Protein AF-A0A7R9UPK4-F1 (afdb_monomer)

Mean predicted aligned error: 13.87 Å

Foldseek 3Di:
DVLVVCVVVVNVVVSVVVVVVVVVVVVVVVVVVVVVVVVVVVVVVVVVVVVVVVVVVVVVVVVVVVVVVVVVVVVVVVVVVVVVVVVVVVVVVVVVVVCPPPPPDQDPVLVVLVVVLVVCVVVVVPVVSVVSVVVSVVSVVVVVVVVVVD

Solvent-accessible surface area (backbone atoms only — not comparable to full-atom values): 8073 Å² total; per-residue (Å²): 112,71,46,63,54,28,53,76,70,71,41,52,71,63,26,49,53,52,50,52,53,50,54,53,51,48,54,53,49,51,51,51,52,51,52,53,50,52,54,49,51,52,50,52,50,50,52,52,52,51,51,52,51,51,52,51,52,52,49,51,53,53,49,52,50,52,52,53,53,50,53,52,52,52,50,52,51,52,51,53,48,52,53,50,49,54,53,51,49,53,50,49,51,49,50,50,55,69,56,48,75,67,70,81,74,72,53,73,63,48,58,48,36,52,53,49,23,54,52,30,46,75,70,68,39,54,69,62,18,51,57,36,42,54,56,32,54,52,52,50,52,51,52,50,56,52,61,75,74,106

Structure (mmCIF, N/CA/C/O backbone):
data_AF-A0A7R9UPK4-F1
#
_entry.id   AF-A0A7R9UPK4-F1
#
loop_
_atom_site.group_PDB
_atom_site.id
_atom_site.type_symbol
_atom_site.label_atom_id
_atom_site.label_alt_id
_atom_site.label_comp_id
_atom_site.label_asym_id
_atom_site.label_entity_id
_atom_site.label_seq_id
_atom_site.pdbx_PDB_ins_code
_atom_site.Cartn_x
_atom_site.Cartn_y
_atom_site.Cartn_z
_atom_site.occupancy
_atom_site.B_iso_or_equiv
_atom_site.auth_seq_id
_atom_site.auth_comp_id
_atom_site.auth_asym_id
_atom_site.auth_atom_id
_atom_site.pdbx_PDB_model_num
ATOM 1 N N . ASP A 1 1 ? 44.531 0.485 -56.268 1.00 69.38 1 ASP A N 1
ATOM 2 C CA . ASP A 1 1 ? 45.634 0.069 -57.170 1.00 69.38 1 ASP A CA 1
ATOM 3 C C . ASP A 1 1 ? 45.285 -0.025 -58.650 1.00 69.38 1 ASP A C 1
ATOM 5 O O . ASP A 1 1 ? 46.088 0.419 -59.461 1.00 69.38 1 ASP A O 1
ATOM 9 N N . TYR A 1 2 ? 44.101 -0.518 -59.032 1.00 79.38 2 TYR A N 1
ATOM 10 C CA . TYR A 1 2 ? 43.693 -0.627 -60.443 1.00 79.38 2 TYR A CA 1
ATOM 11 C C . TYR A 1 2 ? 43.658 0.722 -61.197 1.00 79.38 2 TYR A C 1
ATOM 13 O O . TYR A 1 2 ? 44.246 0.836 -62.269 1.00 79.38 2 TYR A O 1
ATOM 21 N N . ARG A 1 3 ? 43.081 1.776 -60.592 1.00 79.62 3 ARG A N 1
ATOM 22 C CA . ARG A 1 3 ? 43.055 3.146 -61.150 1.00 79.62 3 ARG A CA 1
ATOM 23 C C . ARG A 1 3 ? 44.457 3.695 -61.455 1.00 79.62 3 ARG A C 1
ATOM 25 O O . ARG A 1 3 ? 44.726 4.094 -62.579 1.00 79.62 3 ARG A O 1
ATOM 32 N N . LYS A 1 4 ? 45.371 3.630 -60.477 1.00 80.62 4 LYS A N 1
ATOM 33 C CA . LYS A 1 4 ? 46.758 4.120 -60.604 1.00 80.62 4 LYS A CA 1
ATOM 34 C C . LYS A 1 4 ? 47.546 3.382 -61.698 1.00 80.62 4 LYS A C 1
ATOM 36 O O . LYS A 1 4 ? 48.369 3.985 -62.375 1.00 80.62 4 LYS A O 1
ATOM 41 N N . ARG A 1 5 ? 47.283 2.081 -61.895 1.00 80.38 5 ARG A N 1
ATOM 42 C CA . ARG A 1 5 ? 47.893 1.282 -62.975 1.00 80.38 5 ARG A CA 1
ATOM 43 C C . ARG A 1 5 ? 47.377 1.680 -64.364 1.00 80.38 5 ARG A C 1
ATOM 45 O O . ARG A 1 5 ? 48.159 1.675 -65.305 1.00 80.38 5 ARG A O 1
ATOM 52 N N . ARG A 1 6 ? 46.095 2.046 -64.490 1.00 78.81 6 ARG A N 1
ATOM 53 C CA . ARG A 1 6 ? 45.499 2.541 -65.748 1.00 78.81 6 ARG A CA 1
ATOM 54 C C . ARG A 1 6 ? 45.966 3.954 -66.100 1.00 78.81 6 ARG A C 1
ATOM 56 O O . ARG A 1 6 ? 46.304 4.203 -67.251 1.00 78.81 6 ARG A O 1
ATOM 63 N N . GLU A 1 7 ? 46.105 4.825 -65.101 1.00 77.12 7 GLU A N 1
ATOM 64 C CA . GLU A 1 7 ? 46.683 6.171 -65.252 1.00 77.12 7 GLU A CA 1
ATOM 65 C C . GLU A 1 7 ? 48.144 6.121 -65.736 1.00 77.12 7 GLU A C 1
ATOM 67 O O . GLU A 1 7 ? 48.520 6.874 -66.630 1.00 77.12 7 GLU A O 1
ATOM 72 N N . ALA A 1 8 ? 48.951 5.194 -65.202 1.00 81.25 8 ALA A N 1
ATOM 73 C CA . ALA A 1 8 ? 50.334 4.977 -65.640 1.00 81.25 8 ALA A CA 1
ATOM 74 C C . ALA A 1 8 ? 50.446 4.371 -67.055 1.00 81.25 8 ALA A C 1
ATOM 76 O O . ALA A 1 8 ? 51.467 4.545 -67.714 1.00 81.25 8 ALA A O 1
ATOM 77 N N . ALA A 1 9 ? 49.405 3.674 -67.524 1.00 82.56 9 ALA A N 1
ATOM 78 C CA . ALA A 1 9 ? 49.325 3.087 -68.862 1.00 82.56 9 ALA A CA 1
ATOM 79 C C . ALA A 1 9 ? 48.723 4.038 -69.922 1.00 82.56 9 ALA A C 1
ATOM 81 O O . ALA A 1 9 ? 48.617 3.652 -71.083 1.00 82.56 9 ALA A O 1
ATOM 82 N N . GLY A 1 10 ? 48.319 5.258 -69.538 1.00 80.12 10 GLY A N 1
ATOM 83 C CA . GLY A 1 10 ? 47.723 6.259 -70.435 1.00 80.12 10 GLY A CA 1
ATOM 84 C C . GLY A 1 10 ? 46.227 6.070 -70.725 1.00 80.12 10 GLY A C 1
ATOM 85 O O . GLY A 1 10 ? 45.655 6.813 -71.520 1.00 80.12 10 GLY A O 1
ATOM 86 N N . ASP A 1 11 ? 45.571 5.104 -70.076 1.00 84.00 11 ASP A N 1
ATOM 87 C CA . ASP A 1 11 ? 44.146 4.802 -70.249 1.00 84.00 11 ASP A CA 1
ATOM 88 C C . ASP A 1 11 ? 43.299 5.586 -69.231 1.00 84.00 11 ASP A C 1
ATOM 90 O O . ASP A 1 11 ? 42.784 5.069 -68.235 1.00 84.00 11 ASP A O 1
ATOM 94 N N . TYR A 1 12 ? 43.219 6.896 -69.463 1.00 84.81 12 TYR A N 1
ATOM 95 C CA . TYR A 1 12 ? 42.486 7.836 -68.614 1.00 84.81 12 TYR A CA 1
ATOM 96 C C . TYR A 1 12 ? 40.957 7.646 -68.608 1.00 84.81 12 TYR A C 1
ATOM 98 O O . TYR A 1 12 ? 40.368 7.825 -67.538 1.00 84.81 12 TYR A O 1
ATOM 106 N N . PRO A 1 13 ? 40.286 7.258 -69.716 1.00 86.69 13 PRO A N 1
ATOM 107 C CA . PRO A 1 13 ? 38.839 7.032 -69.710 1.00 86.69 13 PRO A CA 1
ATOM 108 C C . PRO A 1 13 ? 38.412 5.922 -68.744 1.00 86.69 13 PRO A C 1
ATOM 110 O O . PRO A 1 13 ? 37.459 6.094 -67.981 1.00 86.69 13 PRO A O 1
ATOM 113 N N . THR A 1 14 ? 39.141 4.802 -68.704 1.00 85.44 14 THR A N 1
ATOM 114 C CA . THR A 1 14 ? 38.821 3.720 -67.761 1.00 85.44 14 THR A CA 1
ATOM 115 C C . THR A 1 14 ? 39.174 4.097 -66.324 1.00 85.44 14 THR A C 1
ATOM 117 O O . THR A 1 14 ? 38.437 3.747 -65.403 1.00 85.44 14 THR A O 1
ATOM 120 N N . ALA A 1 15 ? 40.245 4.865 -66.104 1.00 85.88 15 ALA A N 1
ATOM 121 C CA . ALA A 1 15 ? 40.578 5.392 -64.782 1.00 85.88 15 ALA A CA 1
ATOM 122 C C . ALA A 1 15 ? 39.506 6.359 -64.237 1.00 85.88 15 ALA A C 1
ATOM 124 O O . ALA A 1 15 ? 39.207 6.315 -63.039 1.00 85.88 15 ALA A O 1
ATOM 125 N N . ALA A 1 16 ? 38.910 7.191 -65.099 1.00 86.06 16 ALA A N 1
ATOM 126 C CA . ALA A 1 16 ? 37.805 8.083 -64.748 1.00 86.06 16 ALA A C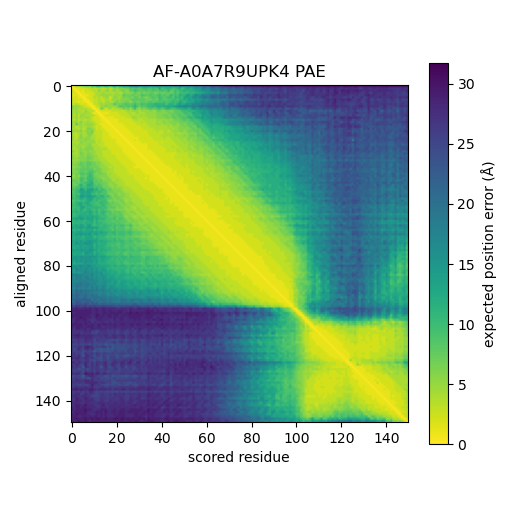A 1
ATOM 127 C C . ALA A 1 16 ? 36.539 7.295 -64.378 1.00 86.06 16 AL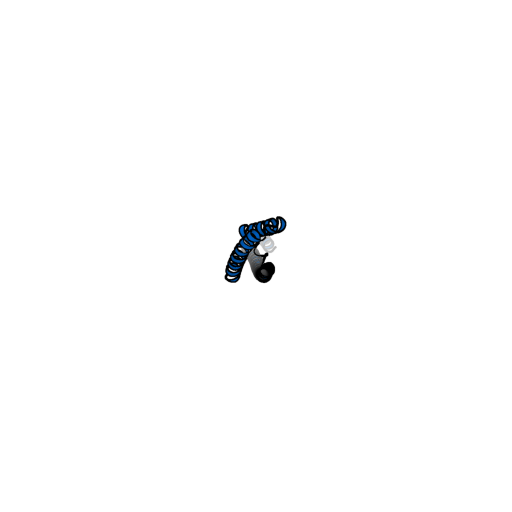A A C 1
ATOM 129 O O . ALA A 1 16 ? 35.992 7.503 -63.297 1.00 86.06 16 ALA A O 1
ATOM 130 N N . SER A 1 17 ? 36.155 6.310 -65.196 1.00 88.19 17 SER A N 1
ATOM 131 C CA . SER A 1 17 ? 35.015 5.429 -64.906 1.00 88.19 17 SER A CA 1
ATOM 132 C C . SER A 1 17 ? 35.187 4.671 -63.580 1.00 88.19 17 SER A C 1
ATOM 134 O O . SER A 1 17 ? 34.277 4.630 -62.757 1.00 88.19 17 SER A O 1
ATOM 136 N N . VAL A 1 18 ? 36.385 4.144 -63.300 1.00 88.94 18 VAL A N 1
ATOM 137 C CA . VAL A 1 18 ? 36.681 3.474 -62.020 1.00 88.94 18 VAL A CA 1
ATOM 138 C C . VAL A 1 18 ? 36.566 4.435 -60.832 1.00 88.94 18 VAL A C 1
ATOM 140 O O . VAL A 1 18 ? 36.136 4.025 -59.755 1.00 88.94 18 VAL A O 1
ATOM 143 N N . LYS A 1 19 ? 36.948 5.707 -61.001 1.00 90.12 19 LYS A N 1
ATOM 144 C CA . LYS A 1 19 ? 36.800 6.729 -59.956 1.00 90.12 19 LYS A CA 1
ATOM 145 C C . LYS A 1 19 ? 35.324 7.025 -59.670 1.00 90.12 19 LYS A C 1
ATOM 147 O O . LYS A 1 19 ? 34.965 7.140 -58.504 1.00 90.12 19 LYS A O 1
ATOM 152 N N . GLU A 1 20 ? 34.496 7.134 -60.705 1.00 91.00 20 GLU A N 1
ATOM 153 C CA . GLU A 1 20 ? 33.051 7.364 -60.572 1.00 91.00 20 GLU A CA 1
ATOM 154 C C . GLU A 1 20 ? 32.350 6.191 -59.883 1.00 91.00 20 GLU A C 1
ATOM 156 O O . GLU A 1 20 ? 31.606 6.404 -58.929 1.00 91.00 20 GLU A O 1
ATOM 161 N N . VAL A 1 21 ? 32.658 4.953 -60.285 1.00 93.00 21 VAL A N 1
ATOM 162 C CA . VAL A 1 21 ? 32.126 3.744 -59.634 1.00 93.00 21 VAL A CA 1
ATOM 163 C C . VAL A 1 21 ? 32.546 3.679 -58.168 1.00 93.00 21 VAL A C 1
ATOM 165 O O . VAL A 1 21 ? 31.725 3.382 -57.307 1.00 93.00 21 VAL A O 1
ATOM 168 N N . TYR A 1 22 ? 33.809 3.989 -57.861 1.00 91.88 22 TYR A N 1
ATOM 169 C CA . TYR A 1 22 ? 34.278 4.013 -56.477 1.00 91.88 22 TYR A CA 1
ATOM 170 C C . TYR A 1 22 ? 33.554 5.080 -55.645 1.00 91.88 22 TYR A C 1
ATOM 172 O O . TYR A 1 22 ? 33.164 4.801 -54.518 1.00 91.88 22 TYR A O 1
ATOM 180 N N . ALA A 1 23 ? 33.328 6.275 -56.199 1.00 93.00 23 ALA A N 1
ATOM 181 C CA . ALA A 1 23 ? 32.574 7.325 -55.518 1.00 93.00 23 ALA A CA 1
ATOM 182 C C . ALA A 1 23 ? 31.115 6.911 -55.260 1.00 93.00 23 ALA A C 1
ATOM 184 O O . ALA A 1 23 ? 30.615 7.108 -54.157 1.00 93.00 23 ALA A O 1
ATOM 185 N N . ALA A 1 24 ? 30.453 6.283 -56.238 1.00 94.12 24 ALA A N 1
ATOM 186 C CA . ALA A 1 24 ? 29.101 5.752 -56.064 1.00 94.12 24 ALA A CA 1
ATOM 187 C C . ALA A 1 24 ? 29.049 4.657 -54.984 1.00 94.12 24 ALA A C 1
ATOM 189 O O . ALA A 1 24 ? 28.187 4.693 -54.110 1.00 94.12 24 ALA A O 1
ATOM 190 N N . MET A 1 25 ? 30.020 3.739 -54.995 1.00 95.06 25 MET A N 1
ATOM 191 C CA . MET A 1 25 ? 30.134 2.669 -54.001 1.00 95.06 25 MET A CA 1
ATOM 192 C C . MET A 1 25 ? 30.391 3.212 -52.586 1.00 95.06 25 MET A C 1
ATOM 194 O O . MET A 1 25 ? 29.894 2.645 -51.619 1.00 95.06 25 MET A O 1
ATOM 198 N N . GLN A 1 26 ? 31.137 4.313 -52.442 1.00 95.69 26 GLN A N 1
ATOM 199 C CA . GLN A 1 26 ? 31.318 4.969 -51.142 1.00 95.69 26 GLN A CA 1
ATOM 200 C C . GLN A 1 26 ? 30.007 5.546 -50.603 1.00 95.69 26 GLN A C 1
ATOM 202 O O . GLN A 1 26 ? 29.705 5.338 -49.434 1.00 95.69 26 GLN A O 1
ATOM 207 N N . VAL A 1 27 ? 29.215 6.214 -51.446 1.00 96.38 27 VAL A N 1
ATOM 208 C CA . VAL A 1 27 ? 27.911 6.769 -51.043 1.00 96.38 27 VAL A CA 1
ATOM 209 C C . VAL A 1 27 ? 26.940 5.659 -50.629 1.00 96.38 27 VAL A C 1
ATOM 211 O O . VAL A 1 27 ? 26.245 5.793 -49.625 1.00 96.38 27 VAL A O 1
ATOM 214 N N . GLU A 1 28 ? 26.906 4.551 -51.372 1.00 95.75 28 GLU A N 1
ATOM 215 C CA . GLU A 1 28 ? 26.068 3.394 -51.035 1.00 95.75 28 GLU A CA 1
ATOM 216 C C . GLU A 1 28 ? 26.491 2.747 -49.709 1.00 95.75 28 GLU A C 1
ATOM 218 O O . GLU A 1 28 ? 25.643 2.431 -48.875 1.00 95.75 28 GLU A O 1
ATOM 223 N N . GLU A 1 29 ? 27.796 2.596 -49.472 1.00 96.44 29 GLU A N 1
ATOM 224 C CA . GLU A 1 29 ? 28.302 2.043 -48.215 1.00 96.44 29 GLU A CA 1
ATOM 225 C C . GLU A 1 29 ? 28.032 2.979 -47.028 1.00 96.44 29 GLU A C 1
ATOM 227 O O . GLU A 1 29 ? 27.636 2.514 -45.962 1.00 96.44 29 GLU A O 1
ATOM 232 N N . GLU A 1 30 ? 28.180 4.295 -47.201 1.00 96.19 30 GLU A N 1
ATOM 233 C CA . GLU A 1 30 ? 27.819 5.285 -46.179 1.00 96.19 30 GLU A CA 1
ATOM 234 C C . GLU A 1 30 ? 26.326 5.217 -45.830 1.00 96.19 30 GLU A C 1
ATOM 236 O O . GLU A 1 30 ? 25.976 5.201 -44.647 1.00 96.19 30 GLU A O 1
ATOM 241 N N . ALA A 1 31 ? 25.451 5.097 -46.835 1.00 96.50 31 ALA A N 1
ATOM 242 C CA . ALA A 1 31 ? 24.018 4.904 -46.624 1.00 96.50 31 ALA A CA 1
ATOM 243 C C . ALA A 1 31 ? 23.728 3.591 -45.878 1.00 96.50 31 ALA A C 1
ATOM 245 O O . ALA A 1 31 ? 23.002 3.587 -44.885 1.00 96.50 31 ALA A O 1
ATOM 246 N N . ARG A 1 32 ? 24.370 2.488 -46.279 1.00 97.56 32 ARG A N 1
ATOM 247 C CA . ARG A 1 32 ? 24.223 1.181 -45.622 1.00 97.56 32 ARG A CA 1
ATOM 248 C C . ARG A 1 32 ? 24.648 1.222 -44.156 1.00 97.56 32 ARG A C 1
ATOM 250 O O . ARG A 1 32 ? 23.983 0.634 -43.304 1.00 97.56 32 ARG A O 1
ATOM 257 N N . LEU A 1 33 ? 25.758 1.893 -43.850 1.00 97.31 33 LEU A N 1
ATOM 258 C CA . LEU A 1 33 ? 26.242 2.052 -42.478 1.00 97.31 33 LEU A CA 1
ATOM 259 C C . LEU A 1 33 ? 25.289 2.911 -41.647 1.00 97.31 33 LEU A C 1
ATOM 261 O O . LEU A 1 33 ? 25.013 2.566 -40.497 1.00 97.31 33 LEU A O 1
ATOM 265 N N . HIS A 1 34 ? 24.765 3.991 -42.225 1.00 97.81 34 HIS A N 1
ATOM 266 C CA . HIS A 1 34 ? 23.769 4.832 -41.571 1.00 97.81 34 HIS A CA 1
ATOM 267 C C . HIS A 1 34 ? 22.495 4.039 -41.239 1.00 97.81 34 HIS A C 1
ATOM 269 O O . HIS A 1 34 ? 22.053 4.041 -40.089 1.00 97.81 34 HIS A O 1
ATOM 275 N N . ASP A 1 35 ? 21.961 3.287 -42.201 1.00 97.56 35 ASP A N 1
ATOM 276 C CA . ASP A 1 35 ? 20.760 2.468 -42.014 1.00 97.56 35 ASP A CA 1
ATOM 277 C C . ASP A 1 35 ? 20.981 1.348 -40.990 1.00 97.56 35 ASP A C 1
ATOM 279 O O . ASP A 1 35 ? 20.116 1.084 -40.153 1.00 97.56 35 ASP A O 1
ATOM 283 N N . ALA A 1 36 ? 22.163 0.724 -40.988 1.00 97.44 36 ALA A N 1
ATOM 284 C CA . ALA A 1 36 ? 22.519 -0.283 -39.994 1.00 97.44 36 ALA A CA 1
ATOM 285 C C . ALA A 1 36 ? 22.570 0.300 -38.571 1.00 97.44 36 ALA A C 1
ATOM 287 O O . ALA A 1 36 ? 22.114 -0.342 -37.621 1.00 97.44 36 ALA A O 1
ATOM 288 N N . VAL A 1 37 ? 23.101 1.517 -38.406 1.00 97.75 37 VAL A N 1
ATOM 289 C CA . VAL A 1 37 ? 23.117 2.211 -37.109 1.00 97.75 37 VAL A CA 1
ATOM 290 C C . VAL A 1 37 ? 21.702 2.586 -36.678 1.00 97.75 37 VAL A C 1
ATOM 292 O O . VAL A 1 37 ? 21.342 2.311 -35.534 1.00 97.75 37 VAL A O 1
ATOM 295 N N . ALA A 1 38 ? 20.892 3.142 -37.579 1.00 97.81 38 ALA A N 1
ATOM 296 C CA . ALA A 1 38 ? 19.509 3.510 -37.290 1.00 97.81 38 ALA A CA 1
ATOM 297 C C . ALA A 1 38 ? 18.673 2.286 -36.881 1.00 97.81 38 ALA A C 1
ATOM 299 O O . ALA A 1 38 ? 17.986 2.311 -35.861 1.00 97.81 38 ALA A O 1
ATOM 300 N N . SER A 1 39 ? 18.800 1.176 -37.617 1.00 97.56 39 SER A N 1
ATOM 301 C CA . SER A 1 39 ? 18.120 -0.078 -37.286 1.00 97.56 39 SER A CA 1
ATOM 302 C C . SER A 1 39 ? 18.554 -0.630 -35.929 1.00 97.56 39 SER A C 1
ATOM 304 O O . SER A 1 39 ? 17.712 -1.144 -35.192 1.00 97.56 39 SER A O 1
ATOM 306 N N . ARG A 1 40 ? 19.842 -0.520 -35.576 1.00 97.75 40 ARG A N 1
ATOM 307 C CA . ARG A 1 40 ? 20.330 -0.956 -34.262 1.00 97.75 40 ARG A CA 1
ATOM 308 C C . ARG A 1 40 ? 19.763 -0.092 -33.139 1.00 97.75 40 ARG A C 1
ATOM 310 O O . ARG A 1 40 ? 19.299 -0.637 -32.146 1.00 97.75 40 ARG A O 1
ATOM 317 N N . GLN A 1 41 ? 19.766 1.228 -33.306 1.00 97.88 41 GLN A N 1
ATOM 318 C CA . GLN A 1 41 ? 19.223 2.158 -32.313 1.00 97.88 41 GLN A CA 1
ATOM 319 C C . GLN A 1 41 ? 17.724 1.947 -32.091 1.00 97.88 41 GLN A C 1
ATOM 321 O O . GLN A 1 41 ? 17.269 1.978 -30.953 1.00 97.88 41 GLN A O 1
ATOM 326 N N . GLU A 1 42 ? 16.964 1.683 -33.153 1.00 97.88 42 GLU A N 1
ATOM 327 C CA . GLU A 1 42 ? 15.532 1.405 -33.039 1.00 97.88 42 GLU A CA 1
ATOM 328 C C . GLU A 1 42 ? 15.256 0.084 -32.307 1.00 97.88 42 GLU A C 1
ATOM 330 O O . GLU A 1 42 ? 14.351 0.014 -31.474 1.00 97.88 42 GLU A O 1
ATOM 335 N N . ALA A 1 43 ? 16.067 -0.948 -32.559 1.00 98.06 43 ALA A N 1
ATOM 336 C CA . ALA A 1 43 ? 15.983 -2.213 -31.834 1.00 98.06 43 ALA A CA 1
ATOM 337 C C . ALA A 1 43 ? 16.357 -2.052 -30.350 1.00 98.06 43 ALA A C 1
ATOM 339 O O . ALA A 1 43 ? 15.653 -2.564 -29.483 1.00 98.06 43 ALA A O 1
ATOM 340 N N . GLU A 1 44 ? 17.430 -1.312 -30.048 1.00 97.69 44 GLU A N 1
ATOM 341 C CA . GLU A 1 44 ? 17.836 -0.990 -28.673 1.00 97.69 44 GLU A CA 1
ATOM 342 C C . GLU A 1 44 ? 16.734 -0.205 -27.944 1.00 97.69 44 GLU A C 1
ATOM 344 O O . GLU A 1 44 ? 16.352 -0.570 -26.833 1.00 97.69 44 GLU A O 1
ATOM 349 N N . ARG A 1 45 ? 16.167 0.824 -28.589 1.00 97.75 45 ARG A N 1
ATOM 350 C CA . ARG A 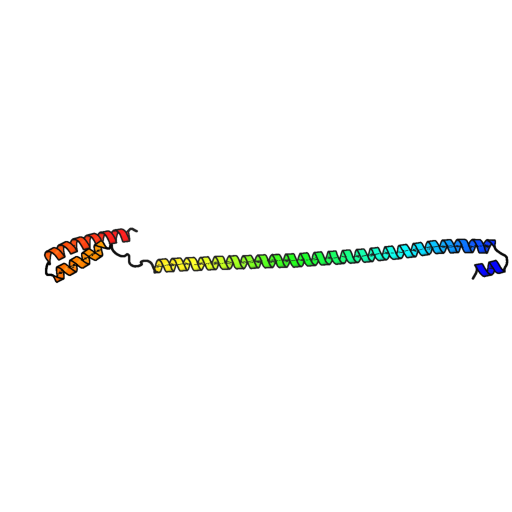1 45 ? 15.058 1.623 -28.051 1.00 97.75 45 ARG A CA 1
ATOM 351 C C . ARG A 1 45 ? 13.832 0.760 -27.765 1.00 97.75 45 ARG A C 1
ATOM 353 O O . ARG A 1 45 ? 13.303 0.819 -26.660 1.00 97.75 45 ARG A O 1
ATOM 360 N N . SER A 1 46 ? 13.426 -0.068 -28.725 1.00 97.56 46 SER A N 1
ATOM 361 C CA . SER A 1 46 ? 12.275 -0.965 -28.571 1.00 97.56 46 SER A CA 1
ATOM 362 C C . SER A 1 46 ? 12.484 -1.960 -27.427 1.00 97.56 46 SER A C 1
ATOM 364 O O . SER A 1 46 ? 11.575 -2.179 -26.634 1.00 97.56 46 SER A O 1
ATOM 366 N N . GLY A 1 47 ? 13.694 -2.513 -27.289 1.00 97.62 47 GLY A N 1
ATOM 367 C CA . GLY A 1 47 ? 14.024 -3.423 -26.190 1.00 97.62 47 GLY A CA 1
ATOM 368 C C . GLY A 1 47 ? 13.973 -2.750 -24.815 1.00 97.62 47 GLY A C 1
ATOM 369 O O . GLY A 1 47 ? 13.494 -3.347 -23.854 1.00 97.62 47 GLY A O 1
ATOM 370 N N . VAL A 1 48 ? 14.419 -1.493 -24.714 1.00 98.12 48 VAL A N 1
ATOM 371 C CA . VAL A 1 48 ? 14.318 -0.705 -23.473 1.00 98.12 48 VAL A CA 1
ATOM 372 C C . VAL A 1 48 ? 12.859 -0.384 -23.139 1.00 98.12 48 VAL A C 1
ATOM 374 O O . VAL A 1 48 ? 12.448 -0.520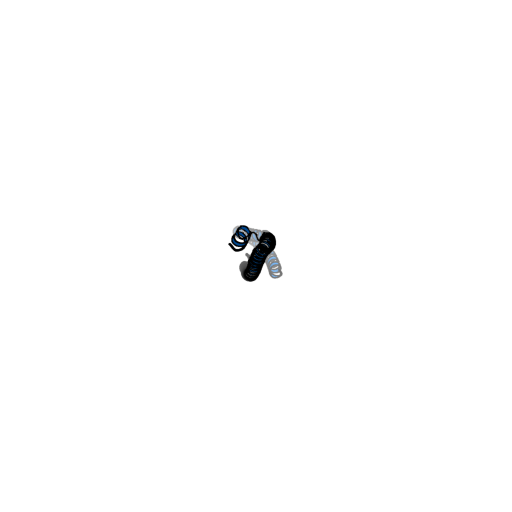 -21.989 1.00 98.12 48 VAL A O 1
ATOM 377 N N . GLU A 1 49 ? 12.063 0.011 -24.133 1.00 97.75 49 GLU A N 1
ATOM 378 C CA . GLU A 1 49 ? 10.634 0.290 -23.953 1.00 97.75 49 GLU A CA 1
ATOM 379 C C . GLU A 1 49 ? 9.864 -0.962 -23.502 1.00 97.75 49 GLU A C 1
ATOM 381 O O . GLU A 1 49 ? 9.060 -0.889 -22.570 1.00 97.75 49 GLU A O 1
ATOM 386 N N . GLU A 1 50 ? 10.152 -2.123 -24.096 1.00 97.62 50 GLU A N 1
ATOM 387 C CA . GLU A 1 50 ? 9.559 -3.403 -23.700 1.00 97.62 50 GLU A CA 1
ATOM 388 C C . GLU A 1 50 ? 9.953 -3.793 -22.269 1.00 97.62 50 GLU A C 1
ATOM 390 O O . GLU A 1 50 ? 9.086 -4.159 -21.471 1.00 97.62 50 GLU A O 1
ATOM 395 N N . ALA A 1 51 ? 11.233 -3.653 -21.910 1.00 97.81 51 ALA A N 1
ATOM 396 C CA . ALA A 1 51 ? 11.710 -3.919 -20.555 1.00 97.81 51 ALA A CA 1
ATOM 397 C C . ALA A 1 51 ? 10.994 -3.040 -19.518 1.00 97.81 51 ALA A C 1
ATOM 399 O O . ALA A 1 51 ? 10.463 -3.557 -18.535 1.00 97.81 51 ALA A O 1
ATOM 400 N N . HIS A 1 52 ? 10.886 -1.733 -19.769 1.00 97.69 52 HIS A N 1
ATOM 401 C CA . HIS A 1 52 ? 10.167 -0.823 -18.877 1.00 97.69 52 HIS A CA 1
ATOM 402 C C . HIS A 1 52 ? 8.674 -1.135 -18.776 1.00 97.69 52 HIS A C 1
ATOM 404 O O . HIS A 1 52 ? 8.091 -1.025 -17.696 1.00 97.69 52 HIS A O 1
ATOM 410 N N . MET A 1 53 ? 8.038 -1.536 -19.879 1.00 97.81 53 MET A N 1
ATOM 411 C CA . MET A 1 53 ? 6.639 -1.953 -19.855 1.00 97.81 53 MET A CA 1
ATOM 412 C C . MET A 1 53 ? 6.450 -3.186 -18.963 1.00 97.81 53 MET A C 1
ATOM 414 O O . MET A 1 53 ? 5.536 -3.202 -18.137 1.00 97.81 53 MET A O 1
ATOM 418 N N . MET A 1 54 ? 7.330 -4.186 -19.077 1.00 97.94 54 MET A N 1
ATOM 419 C CA . MET A 1 54 ? 7.294 -5.374 -18.221 1.00 97.94 54 MET A CA 1
ATOM 420 C C . MET A 1 54 ? 7.503 -5.018 -16.745 1.00 97.94 54 MET A C 1
ATOM 422 O O . MET A 1 54 ? 6.696 -5.419 -15.907 1.00 97.94 54 MET A O 1
ATOM 426 N N . GLU A 1 55 ? 8.508 -4.198 -16.427 1.00 98.06 55 GLU A N 1
ATOM 427 C CA . GLU A 1 55 ? 8.765 -3.730 -15.058 1.00 98.06 55 GLU A CA 1
ATOM 428 C C . GLU A 1 55 ? 7.551 -3.000 -14.465 1.00 98.06 55 GLU A C 1
ATOM 430 O O . GLU A 1 55 ? 7.166 -3.241 -13.318 1.00 98.06 55 GLU A O 1
ATOM 435 N N . ALA A 1 56 ? 6.898 -2.136 -15.248 1.00 97.94 56 ALA A N 1
ATOM 436 C CA . ALA A 1 56 ? 5.705 -1.418 -14.811 1.00 97.94 56 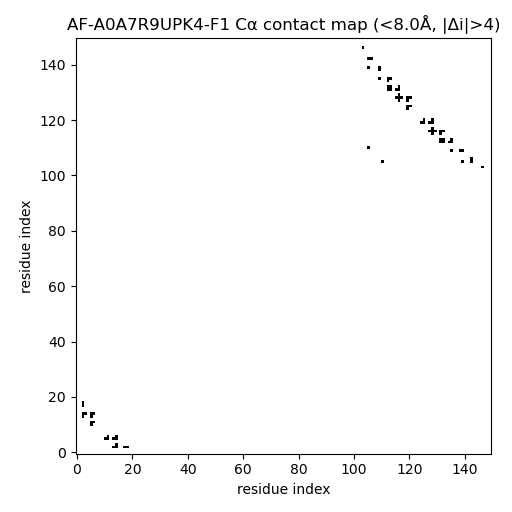ALA A CA 1
ATOM 437 C C . ALA A 1 56 ? 4.524 -2.365 -14.542 1.00 97.94 56 ALA A C 1
ATOM 439 O O . ALA A 1 56 ? 3.793 -2.177 -13.564 1.00 97.94 56 ALA A O 1
ATOM 440 N N . MET A 1 57 ? 4.338 -3.395 -15.374 1.00 98.06 57 MET A N 1
ATOM 441 C CA . MET A 1 57 ? 3.301 -4.412 -15.171 1.00 98.06 57 MET A CA 1
ATOM 442 C C . MET A 1 57 ? 3.567 -5.247 -13.915 1.00 98.06 57 MET A C 1
ATOM 444 O O . MET A 1 57 ? 2.651 -5.472 -13.118 1.00 98.06 57 MET A O 1
ATOM 448 N N . GLU A 1 58 ? 4.812 -5.675 -13.702 1.00 98.12 58 GLU A N 1
ATOM 449 C CA . GLU A 1 58 ? 5.214 -6.420 -12.508 1.00 98.12 58 GLU A CA 1
ATOM 450 C C . GLU A 1 58 ? 5.030 -5.587 -11.241 1.00 98.12 58 GLU A C 1
ATOM 452 O O . GLU A 1 58 ? 4.416 -6.055 -10.276 1.00 98.12 58 GLU A O 1
ATOM 457 N N . PHE A 1 59 ? 5.483 -4.332 -11.269 1.00 98.38 59 PHE A N 1
ATOM 458 C CA . PHE A 1 59 ? 5.300 -3.389 -10.174 1.00 98.38 59 PHE A CA 1
ATOM 459 C C . PHE A 1 59 ? 3.818 -3.188 -9.859 1.00 98.38 59 PHE A C 1
ATOM 461 O O . PHE A 1 59 ? 3.411 -3.326 -8.707 1.00 98.38 59 PHE A O 1
ATOM 468 N N . ASN A 1 60 ? 2.989 -2.916 -10.870 1.00 98.00 60 ASN A N 1
ATOM 469 C CA . ASN A 1 60 ? 1.558 -2.702 -10.672 1.00 98.00 60 ASN A CA 1
ATOM 470 C C . ASN A 1 60 ? 0.868 -3.949 -10.095 1.00 98.00 60 ASN A C 1
ATOM 472 O O . ASN A 1 60 ? 0.046 -3.839 -9.183 1.00 98.00 60 ASN A O 1
ATOM 476 N N . SER A 1 61 ? 1.245 -5.138 -10.566 1.00 98.19 61 SER A N 1
ATOM 477 C CA . SER A 1 61 ? 0.738 -6.414 -10.055 1.00 98.19 61 SER A CA 1
ATOM 478 C C . SER A 1 61 ? 1.144 -6.663 -8.600 1.00 98.19 61 SER A C 1
ATOM 480 O O . SER A 1 61 ? 0.324 -7.098 -7.787 1.00 98.19 61 SER A O 1
ATOM 482 N N . ALA A 1 62 ? 2.405 -6.405 -8.248 1.00 98.12 62 ALA A N 1
ATOM 483 C CA . ALA A 1 62 ? 2.896 -6.544 -6.879 1.00 98.12 62 ALA A CA 1
ATOM 484 C C . ALA A 1 62 ? 2.235 -5.524 -5.942 1.00 98.12 62 ALA A C 1
ATOM 486 O O . ALA A 1 62 ? 1.774 -5.883 -4.858 1.00 98.12 62 ALA A O 1
ATOM 487 N N . TRP A 1 63 ? 2.124 -4.274 -6.390 1.00 98.31 63 TRP A N 1
ATOM 488 C CA . TRP A 1 63 ? 1.468 -3.199 -5.657 1.00 98.31 63 TRP A CA 1
ATOM 489 C C . TRP A 1 63 ? -0.005 -3.507 -5.395 1.00 98.31 63 TRP A C 1
ATOM 491 O O . TRP A 1 63 ? -0.454 -3.436 -4.256 1.00 98.31 63 TRP A O 1
ATOM 501 N N . SER A 1 64 ? -0.746 -3.920 -6.425 1.00 98.25 64 SER A N 1
ATOM 502 C CA . SER A 1 64 ? -2.169 -4.254 -6.305 1.00 98.25 64 SER A CA 1
ATOM 503 C C . SER A 1 64 ? -2.405 -5.410 -5.333 1.00 98.25 64 SER A C 1
ATOM 505 O O . SER A 1 64 ? -3.338 -5.359 -4.536 1.00 98.25 64 SER A O 1
ATOM 507 N N . ARG A 1 65 ? -1.535 -6.431 -5.353 1.00 98.12 65 ARG A N 1
ATOM 508 C CA . ARG A 1 65 ? -1.578 -7.535 -4.383 1.00 98.12 65 ARG A CA 1
ATOM 509 C C . ARG A 1 65 ? -1.341 -7.047 -2.957 1.00 98.12 65 ARG A C 1
ATOM 511 O O . ARG A 1 65 ? -2.150 -7.339 -2.085 1.00 98.12 65 ARG A O 1
ATOM 518 N N . ASN A 1 66 ? -0.287 -6.262 -2.739 1.00 98.38 66 ASN A N 1
ATOM 519 C CA . ASN A 1 66 ? 0.027 -5.713 -1.421 1.00 98.38 66 ASN A CA 1
ATOM 520 C C . ASN A 1 66 ? -1.123 -4.841 -0.891 1.00 98.38 66 ASN A C 1
ATOM 522 O O . ASN A 1 66 ? -1.553 -5.001 0.247 1.00 98.38 66 ASN A O 1
ATOM 526 N N . MET A 1 67 ? -1.694 -3.987 -1.743 1.00 98.00 67 MET A N 1
ATOM 527 C CA . MET A 1 67 ? -2.820 -3.138 -1.362 1.00 98.00 67 MET A CA 1
ATOM 528 C C . MET A 1 67 ? -4.057 -3.960 -0.979 1.00 98.00 67 MET A C 1
ATOM 530 O O . MET A 1 67 ? -4.721 -3.641 0.003 1.00 98.00 67 MET A O 1
ATOM 534 N N . ALA A 1 68 ? -4.346 -5.043 -1.708 1.00 98.25 68 ALA A N 1
ATOM 535 C CA . ALA A 1 68 ? -5.451 -5.942 -1.381 1.00 98.25 68 ALA A CA 1
ATOM 536 C C . ALA A 1 68 ? -5.234 -6.685 -0.051 1.00 98.25 68 ALA A C 1
ATOM 538 O O . ALA A 1 68 ? -6.173 -6.832 0.733 1.00 98.25 68 ALA A O 1
ATOM 539 N N . ASP A 1 69 ? -4.006 -7.131 0.221 1.00 98.00 69 ASP A N 1
ATOM 540 C CA . ASP A 1 69 ? -3.660 -7.779 1.489 1.00 98.00 69 ASP A CA 1
ATOM 541 C C . ASP A 1 69 ? -3.739 -6.795 2.663 1.00 98.00 69 ASP A C 1
ATOM 543 O O . ASP A 1 69 ? -4.271 -7.139 3.720 1.00 98.00 69 ASP A O 1
ATOM 547 N N . PHE A 1 70 ? -3.275 -5.558 2.470 1.00 98.19 70 PHE A N 1
ATOM 548 C CA . PHE A 1 70 ? -3.379 -4.494 3.464 1.00 98.19 70 PHE A CA 1
ATOM 549 C C . PHE A 1 70 ? -4.839 -4.147 3.778 1.00 98.19 70 PHE A C 1
ATOM 551 O O . PHE A 1 70 ? -5.215 -4.075 4.9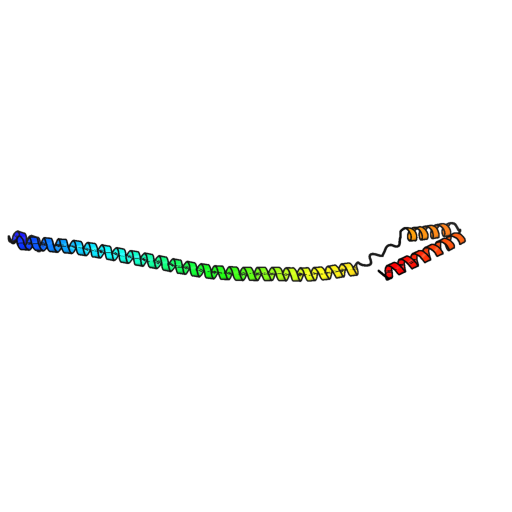47 1.00 98.19 70 PHE A O 1
ATOM 558 N N . GLU A 1 71 ? -5.680 -3.993 2.752 1.00 98.19 71 GLU A N 1
ATOM 559 C CA . GLU A 1 71 ? -7.115 -3.730 2.911 1.00 98.19 71 GLU A CA 1
ATOM 560 C C . GLU A 1 71 ? -7.798 -4.860 3.697 1.00 98.19 71 GLU A C 1
ATOM 562 O O . GLU A 1 71 ? -8.550 -4.600 4.637 1.00 98.19 71 GLU A O 1
ATOM 567 N N . ARG A 1 72 ? -7.482 -6.125 3.379 1.00 98.25 72 ARG A N 1
ATOM 568 C CA . ARG A 1 72 ? -8.000 -7.282 4.123 1.00 98.25 72 ARG A CA 1
ATOM 569 C C . ARG A 1 72 ? -7.582 -7.236 5.593 1.00 98.25 72 ARG A C 1
ATOM 571 O O . ARG A 1 72 ? -8.424 -7.402 6.468 1.00 98.25 72 ARG A O 1
ATOM 578 N N . GLN A 1 73 ? -6.303 -6.989 5.875 1.00 98.06 73 GLN A N 1
ATOM 579 C CA . GLN A 1 73 ? -5.808 -6.901 7.252 1.00 98.06 73 GLN A CA 1
ATOM 580 C C . GLN A 1 73 ? -6.466 -5.755 8.027 1.00 98.06 73 GLN A C 1
ATOM 582 O O . GLN A 1 73 ? -6.813 -5.921 9.195 1.00 98.06 73 GLN A O 1
ATOM 587 N N . ALA A 1 74 ? -6.668 -4.602 7.386 1.00 98.06 74 ALA A N 1
ATOM 588 C CA . ALA A 1 74 ? -7.358 -3.473 7.996 1.00 98.06 74 ALA A CA 1
ATOM 589 C C . ALA A 1 74 ? -8.814 -3.822 8.351 1.00 98.06 74 ALA A C 1
ATOM 591 O O . ALA A 1 74 ? -9.267 -3.504 9.452 1.00 98.06 74 ALA A O 1
ATOM 592 N N . GLN A 1 75 ? -9.521 -4.525 7.460 1.00 98.12 75 GLN A N 1
ATOM 593 C CA . GLN A 1 75 ? -10.883 -5.009 7.712 1.00 98.12 75 GLN A CA 1
ATOM 594 C C . GLN A 1 75 ? -10.935 -6.013 8.868 1.00 98.12 75 GLN A C 1
ATOM 596 O O . GLN A 1 75 ? -11.792 -5.886 9.743 1.00 98.12 75 GLN A O 1
ATOM 601 N N . ASP A 1 76 ? -9.995 -6.958 8.926 1.00 98.25 76 ASP A N 1
ATOM 602 C CA . ASP A 1 76 ? -9.913 -7.928 10.022 1.00 98.25 76 ASP A CA 1
ATOM 603 C C . ASP A 1 76 ? -9.684 -7.234 11.376 1.00 98.25 76 ASP A C 1
ATOM 605 O O . ASP A 1 76 ? -10.294 -7.607 12.381 1.00 98.25 76 ASP A O 1
ATOM 609 N N . ILE A 1 77 ? -8.835 -6.201 11.418 1.00 97.94 77 ILE A N 1
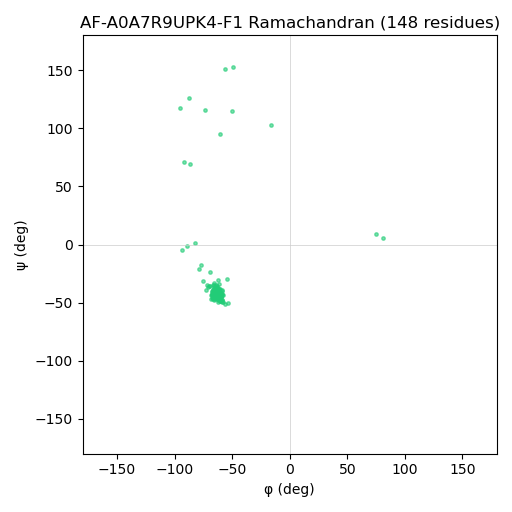ATOM 610 C CA . ILE A 1 77 ? -8.579 -5.413 12.634 1.00 97.94 77 ILE A CA 1
ATOM 611 C C . ILE A 1 77 ? -9.827 -4.629 13.064 1.00 97.94 77 ILE A C 1
ATOM 613 O O . ILE A 1 77 ? -10.139 -4.599 14.261 1.00 97.94 77 ILE A O 1
ATOM 617 N N . ASP A 1 78 ? -10.544 -4.001 12.125 1.00 98.06 78 ASP A N 1
ATOM 618 C CA . ASP A 1 78 ? -11.790 -3.280 12.426 1.00 98.06 78 ASP A CA 1
ATOM 619 C C . ASP A 1 78 ? -12.843 -4.236 12.997 1.00 98.06 78 ASP A C 1
ATOM 621 O O . ASP A 1 78 ? -13.418 -3.978 14.056 1.00 98.06 78 ASP A O 1
ATOM 625 N N . GLU A 1 79 ? -13.029 -5.394 12.365 1.00 98.00 79 GLU A N 1
ATOM 626 C CA . GLU A 1 79 ? -13.995 -6.395 12.812 1.00 98.00 79 GLU A CA 1
ATOM 627 C C . GLU A 1 79 ? -13.638 -6.958 14.196 1.00 98.00 79 GLU A C 1
ATOM 629 O O . GLU A 1 79 ? -14.485 -6.994 15.092 1.00 98.00 79 GLU A O 1
ATOM 634 N N . GLN A 1 80 ? -12.369 -7.304 14.438 1.00 97.94 80 GLN A N 1
ATOM 635 C CA . GLN A 1 80 ? -11.911 -7.735 15.765 1.00 97.94 80 GLN A CA 1
ATOM 636 C C . GLN A 1 80 ? -12.144 -6.658 16.832 1.00 97.94 80 GLN A C 1
ATOM 638 O O . GLN A 1 80 ? -12.535 -6.964 17.962 1.00 97.94 80 GLN A O 1
ATOM 643 N N . THR A 1 81 ? -11.928 -5.389 16.484 1.00 97.56 81 THR A N 1
ATOM 644 C CA . THR A 1 81 ? -12.149 -4.259 17.392 1.00 97.56 81 THR A CA 1
ATOM 645 C C . THR A 1 81 ? -13.633 -4.095 17.711 1.00 97.56 81 THR A C 1
ATOM 647 O O . THR A 1 81 ? -13.999 -3.961 18.879 1.00 97.56 81 THR A O 1
ATOM 650 N N . ARG A 1 82 ? -14.510 -4.188 16.705 1.00 97.81 82 ARG A N 1
ATOM 651 C CA . ARG A 1 82 ? -15.968 -4.151 16.891 1.00 97.81 82 ARG A CA 1
ATOM 652 C C . ARG A 1 82 ? -16.460 -5.289 17.773 1.00 97.81 82 ARG A C 1
ATOM 654 O O . ARG A 1 82 ? -17.228 -5.044 18.701 1.00 97.81 82 ARG A O 1
ATOM 661 N N . GLN A 1 83 ? -15.988 -6.510 17.531 1.00 97.62 83 GLN A N 1
ATOM 662 C CA . GLN A 1 83 ? -16.343 -7.677 18.339 1.00 97.62 83 GLN A CA 1
ATOM 663 C C . GLN A 1 83 ? -15.895 -7.510 19.792 1.00 97.62 83 GLN A C 1
ATOM 665 O O . GLN A 1 83 ? -16.681 -7.740 20.714 1.00 97.62 83 GLN A O 1
ATOM 670 N N . ARG A 1 84 ? -14.660 -7.044 20.013 1.00 97.81 84 ARG A N 1
ATOM 671 C CA . ARG A 1 84 ? -14.163 -6.729 21.356 1.00 97.81 84 ARG A CA 1
ATOM 672 C C . ARG A 1 84 ? -15.021 -5.678 22.051 1.00 97.81 84 ARG A C 1
ATOM 674 O O . ARG A 1 84 ? -15.453 -5.916 23.175 1.00 97.81 84 ARG A O 1
ATOM 681 N N . HIS A 1 85 ? -15.313 -4.563 21.384 1.00 97.38 85 HIS A N 1
ATOM 682 C CA . HIS A 1 85 ? -16.156 -3.509 21.948 1.00 97.38 85 HIS A CA 1
ATOM 683 C C . HIS A 1 85 ? -17.571 -4.007 22.261 1.00 97.38 85 HIS A C 1
ATOM 685 O O . HIS A 1 85 ? -18.120 -3.646 23.298 1.00 97.38 85 HIS A O 1
ATOM 691 N N . ALA A 1 86 ? -18.157 -4.866 21.423 1.00 97.12 86 ALA A N 1
ATOM 692 C CA . ALA A 1 86 ? -19.464 -5.463 21.693 1.00 97.12 86 ALA A CA 1
ATOM 693 C C . ALA A 1 86 ? -19.445 -6.329 22.965 1.00 97.12 86 ALA A C 1
ATOM 695 O O . ALA A 1 86 ? -20.340 -6.215 23.804 1.00 97.12 86 ALA A O 1
ATOM 696 N N . ILE A 1 87 ? -18.404 -7.147 23.153 1.00 97.06 87 ILE A N 1
ATOM 697 C CA . ILE A 1 87 ? -18.228 -7.964 24.364 1.00 97.06 87 ILE A CA 1
ATOM 698 C C . ILE A 1 87 ? -18.016 -7.075 25.595 1.00 97.06 87 ILE A C 1
ATOM 700 O O . ILE A 1 87 ? -18.650 -7.290 26.629 1.00 97.06 87 ILE A O 1
ATOM 704 N N . GLU A 1 88 ? -17.136 -6.078 25.496 1.00 96.69 88 GLU A N 1
ATOM 705 C CA . GLU A 1 88 ? -16.868 -5.115 26.570 1.00 96.69 88 GLU A CA 1
ATOM 706 C C . GLU A 1 88 ? -18.144 -4.354 26.958 1.00 96.69 88 GLU A C 1
ATOM 708 O O . GLU A 1 88 ? -18.423 -4.184 28.144 1.00 96.69 88 GLU A O 1
ATOM 713 N N . PHE A 1 89 ? -18.972 -3.980 25.981 1.00 96.31 89 PHE A N 1
ATOM 714 C CA . PHE A 1 89 ? -20.243 -3.304 26.213 1.00 96.31 89 PHE A CA 1
ATOM 715 C C . PHE A 1 89 ? -21.259 -4.187 26.943 1.00 96.31 89 PHE A C 1
ATOM 717 O O . PHE A 1 89 ? -21.881 -3.731 27.902 1.00 96.31 89 PHE A O 1
ATOM 724 N N . VAL A 1 90 ? -21.407 -5.455 26.545 1.00 96.06 90 VAL A N 1
ATOM 725 C CA . VAL A 1 90 ? -22.285 -6.406 27.249 1.00 96.06 90 VAL A CA 1
ATOM 726 C C . VAL A 1 90 ? -21.813 -6.607 28.688 1.00 96.06 90 VAL A C 1
ATOM 728 O O . VAL A 1 90 ? -22.615 -6.482 29.612 1.00 96.06 90 VAL A O 1
ATOM 731 N N . ARG A 1 91 ? -20.508 -6.824 28.899 1.00 95.19 91 ARG A N 1
ATOM 732 C CA . ARG A 1 91 ? -19.929 -6.943 30.248 1.00 95.19 91 ARG A CA 1
ATOM 733 C C . ARG A 1 91 ? -20.182 -5.696 31.085 1.00 95.19 91 ARG A C 1
ATOM 735 O O . ARG A 1 91 ? -20.572 -5.803 32.240 1.00 95.19 91 ARG A O 1
ATOM 742 N N . PHE A 1 92 ? -20.020 -4.512 30.502 1.00 93.00 92 PHE A N 1
ATOM 743 C CA . PHE A 1 92 ? -20.298 -3.255 31.186 1.00 93.00 92 PHE A CA 1
ATOM 744 C C . PHE A 1 92 ? -21.779 -3.115 31.570 1.00 93.00 92 PHE A C 1
ATOM 746 O O . PHE A 1 92 ? -22.092 -2.683 32.679 1.00 93.00 92 PHE A O 1
ATOM 753 N N . GLN A 1 93 ? -22.705 -3.519 30.695 1.00 90.94 93 GLN A N 1
ATOM 754 C CA . GLN A 1 93 ? -24.130 -3.551 31.032 1.00 90.94 93 GLN A CA 1
ATOM 755 C C . GLN A 1 93 ? -24.431 -4.526 32.172 1.00 90.94 93 GLN A C 1
ATOM 757 O O . GLN A 1 93 ? -25.220 -4.198 33.058 1.00 90.94 93 GLN A O 1
ATOM 762 N N . GLU A 1 94 ? -23.811 -5.706 32.171 1.00 90.50 94 GLU A N 1
ATOM 763 C CA . GLU A 1 94 ? -23.931 -6.673 33.263 1.00 90.50 94 GLU A CA 1
ATOM 764 C C . GLU A 1 94 ? -23.362 -6.116 34.568 1.00 90.50 94 GLU A C 1
ATOM 766 O O . GLU A 1 94 ? -24.023 -6.211 35.598 1.00 90.50 94 GLU A O 1
ATOM 771 N N . GLU A 1 95 ? -22.201 -5.459 34.535 1.00 89.25 95 GLU A N 1
ATOM 772 C CA . GLU A 1 95 ? -21.633 -4.781 35.701 1.00 89.25 95 GLU A CA 1
ATOM 773 C C . GLU A 1 95 ? -22.557 -3.682 36.230 1.00 89.25 95 GLU A C 1
ATOM 775 O O . GLU A 1 95 ? -22.743 -3.580 37.441 1.00 89.25 95 GLU A O 1
ATOM 780 N N . ILE A 1 96 ? -23.178 -2.876 35.361 1.00 85.56 96 ILE A N 1
ATOM 781 C CA . ILE A 1 96 ? -24.179 -1.881 35.776 1.00 85.56 96 ILE A CA 1
ATOM 782 C C . ILE A 1 96 ? -25.386 -2.567 36.412 1.00 85.56 96 ILE A C 1
ATOM 784 O O . ILE A 1 96 ? -25.830 -2.134 37.474 1.00 85.56 96 ILE A O 1
ATOM 788 N N . ARG A 1 97 ? -25.909 -3.636 35.800 1.00 81.12 97 ARG A N 1
ATOM 789 C CA . ARG A 1 97 ? -27.045 -4.395 36.343 1.00 81.12 97 ARG A CA 1
ATOM 790 C C . ARG A 1 97 ? -26.714 -5.047 37.679 1.00 81.12 97 ARG A C 1
ATOM 792 O O . ARG A 1 97 ? -27.580 -5.079 38.533 1.00 81.12 97 ARG A O 1
ATOM 799 N N . GLN A 1 98 ? -25.488 -5.529 37.878 1.00 80.75 98 GLN A N 1
ATOM 800 C CA . GLN A 1 98 ? -25.030 -6.087 39.154 1.00 80.75 98 GLN A CA 1
ATOM 801 C C . GLN A 1 98 ? -24.748 -4.997 40.199 1.00 80.75 98 GLN A C 1
ATOM 803 O O . GLN A 1 98 ? -24.922 -5.222 41.395 1.00 80.75 98 GLN A O 1
ATOM 808 N N . ARG A 1 99 ? -24.316 -3.804 39.767 1.00 72.50 99 ARG A N 1
ATOM 809 C CA . ARG A 1 99 ? -24.149 -2.625 40.633 1.00 72.50 99 ARG A CA 1
ATOM 810 C C . ARG A 1 99 ? -25.480 -1.943 40.968 1.00 72.50 99 ARG A C 1
ATOM 812 O O . ARG A 1 99 ? -25.532 -1.184 41.936 1.00 72.50 99 ARG A O 1
ATOM 819 N N . ALA A 1 100 ? -26.547 -2.208 40.216 1.00 58.81 100 ALA A N 1
ATOM 820 C CA . ALA A 1 100 ? -27.916 -1.857 40.571 1.00 58.81 100 ALA A CA 1
ATOM 821 C C . ALA A 1 100 ? -28.527 -2.990 41.427 1.00 58.81 100 ALA A C 1
ATOM 823 O O . ALA A 1 100 ? -28.498 -4.142 41.015 1.00 58.81 100 ALA A O 1
ATOM 824 N N . PRO A 1 101 ? -29.064 -2.719 42.629 1.00 56.62 101 PRO A N 1
ATOM 825 C CA . PRO A 1 101 ? -29.476 -1.429 43.143 1.00 56.62 101 PRO A CA 1
ATOM 826 C C . PRO A 1 101 ? -28.359 -0.814 43.989 1.00 56.62 101 PRO A C 1
ATOM 828 O O . PRO A 1 101 ? -28.025 -1.299 45.073 1.00 56.62 101 PRO A O 1
ATOM 831 N N . MET A 1 102 ? -27.835 0.334 43.561 1.00 55.72 102 MET A N 1
ATOM 832 C CA . MET A 1 102 ? -27.239 1.269 44.507 1.00 55.72 102 MET A CA 1
ATOM 833 C C . MET A 1 102 ? -28.383 1.633 45.457 1.00 55.72 102 MET A C 1
ATOM 835 O O . MET A 1 102 ? -29.224 2.428 45.056 1.00 55.72 102 MET A O 1
ATOM 839 N N . ARG A 1 103 ? -28.477 0.940 46.613 1.00 56.91 103 ARG A N 1
ATOM 840 C CA . ARG A 1 103 ? -29.564 1.007 47.616 1.00 56.91 103 ARG A CA 1
ATOM 841 C C . ARG A 1 103 ? -30.411 2.252 47.393 1.00 56.91 103 ARG A C 1
ATOM 843 O O . ARG A 1 103 ? -29.922 3.340 47.708 1.00 56.91 103 ARG A O 1
ATOM 850 N N . GLN A 1 104 ? -31.605 2.103 46.806 1.00 60.84 104 GLN A N 1
ATOM 851 C CA . GLN A 1 104 ? -32.498 3.241 46.604 1.00 60.84 104 GLN A CA 1
ATOM 852 C C . GLN A 1 104 ? -32.606 3.954 47.945 1.00 60.84 104 GLN A C 1
ATOM 854 O O . GLN A 1 104 ? -32.990 3.375 48.964 1.00 60.84 104 GLN A O 1
ATOM 859 N N . LYS A 1 105 ? -32.095 5.181 47.972 1.00 66.88 105 LYS A N 1
ATOM 860 C CA . LYS A 1 105 ? -32.066 5.961 49.195 1.00 66.88 105 LYS A CA 1
ATOM 861 C C . LYS A 1 105 ? -33.505 6.392 49.420 1.00 66.88 105 LYS A C 1
ATOM 863 O O . LYS A 1 105 ? -34.043 7.125 48.595 1.00 66.88 105 LYS A O 1
ATOM 868 N N . PHE A 1 106 ? -34.104 5.922 50.512 1.00 76.75 106 PHE A N 1
ATOM 869 C CA . PHE A 1 106 ? -35.376 6.452 50.988 1.00 76.75 106 PHE A CA 1
ATOM 870 C C . PHE A 1 106 ? -35.323 7.978 51.055 1.00 76.75 106 PHE A C 1
ATOM 872 O O . PHE A 1 106 ? -34.242 8.566 51.223 1.00 76.75 106 PHE A O 1
ATOM 879 N N . SER A 1 107 ? -36.479 8.622 50.927 1.00 83.56 107 SER A N 1
ATOM 880 C CA . SER A 1 107 ? -36.528 10.076 50.921 1.00 83.56 107 SER A CA 1
ATOM 881 C C . SER A 1 107 ? -35.897 10.650 52.190 1.00 83.56 107 SER A C 1
ATOM 883 O O . SER A 1 107 ? -35.907 10.068 53.282 1.00 83.56 107 SER A O 1
ATOM 885 N N . ARG A 1 108 ? -35.350 11.861 52.054 1.00 84.38 108 ARG A N 1
ATOM 886 C CA . ARG A 1 108 ? -34.818 12.618 53.194 1.00 84.38 108 ARG A CA 1
ATOM 887 C C . ARG A 1 108 ? -35.872 12.784 54.295 1.00 84.38 108 ARG A C 1
ATOM 889 O O . ARG A 1 108 ? -35.523 12.865 55.469 1.00 84.38 108 ARG A O 1
ATOM 896 N N . GLU A 1 109 ? -37.144 12.829 53.912 1.00 85.81 109 GLU A N 1
ATOM 897 C CA . GLU A 1 109 ? -38.279 12.927 54.820 1.00 85.81 109 GLU A CA 1
ATOM 898 C C . GLU A 1 109 ? -38.461 11.654 55.652 1.00 85.81 109 GLU A C 1
ATOM 900 O O . GLU A 1 109 ? -38.528 11.755 56.878 1.00 85.81 109 GLU A O 1
ATOM 905 N N . LEU A 1 110 ? -38.408 10.464 55.041 1.00 86.75 110 LEU A N 1
ATOM 906 C CA . LEU A 1 110 ? -38.485 9.200 55.779 1.00 86.75 110 LEU A CA 1
ATOM 907 C C . LEU A 1 110 ? -37.344 9.058 56.797 1.00 86.75 110 LEU A C 1
ATOM 909 O O . LEU A 1 110 ? -37.571 8.704 57.958 1.00 86.75 110 LEU A O 1
ATOM 913 N N . LEU A 1 111 ? -36.116 9.383 56.387 1.00 87.50 111 LEU A N 1
ATOM 914 C CA . LEU A 1 111 ? -34.943 9.326 57.266 1.00 87.50 111 LEU A CA 1
ATOM 915 C C . LEU A 1 111 ? -35.070 10.291 58.456 1.00 87.50 111 LEU A C 1
ATOM 917 O O . LEU A 1 111 ? -34.721 9.943 59.587 1.00 87.50 111 LEU A O 1
ATOM 921 N N . ASN A 1 112 ? -35.614 11.486 58.222 1.00 89.94 112 ASN A N 1
ATOM 922 C CA . ASN A 1 112 ? -35.880 12.455 59.281 1.00 89.94 112 ASN A CA 1
ATOM 923 C C . ASN A 1 112 ? -36.981 11.973 60.234 1.00 89.94 112 ASN A C 1
ATOM 925 O O . ASN A 1 112 ? -36.808 12.077 61.447 1.00 89.94 112 ASN A O 1
ATOM 929 N N . LEU A 1 113 ? -38.072 11.397 59.719 1.00 89.56 113 LEU A N 1
ATOM 930 C CA . LEU A 1 113 ? -39.152 10.842 60.542 1.00 89.56 113 LEU A CA 1
ATOM 931 C C . LEU A 1 113 ? -38.651 9.710 61.450 1.00 89.56 113 LEU A C 1
ATOM 933 O O . LEU A 1 113 ? -38.986 9.688 62.634 1.00 89.56 113 LEU A O 1
ATOM 937 N N . ARG A 1 114 ? -37.776 8.827 60.950 1.00 89.69 114 ARG A N 1
ATOM 938 C CA . ARG A 1 114 ? -37.131 7.777 61.761 1.00 89.69 114 ARG A CA 1
ATOM 939 C C . ARG A 1 114 ? -36.234 8.355 62.859 1.00 89.69 114 ARG A C 1
ATOM 941 O O . ARG A 1 114 ? -36.281 7.894 63.999 1.00 89.69 114 ARG A O 1
ATOM 948 N N . ARG A 1 115 ? -35.476 9.413 62.559 1.00 91.19 115 ARG A N 1
ATOM 949 C CA . ARG A 1 115 ? -34.641 10.110 63.553 1.00 91.19 115 ARG A CA 1
ATOM 950 C C . ARG A 1 115 ? -35.476 10.808 64.631 1.00 91.19 115 ARG A C 1
ATOM 952 O O . ARG A 1 115 ? -35.104 10.796 65.805 1.00 91.19 115 ARG A O 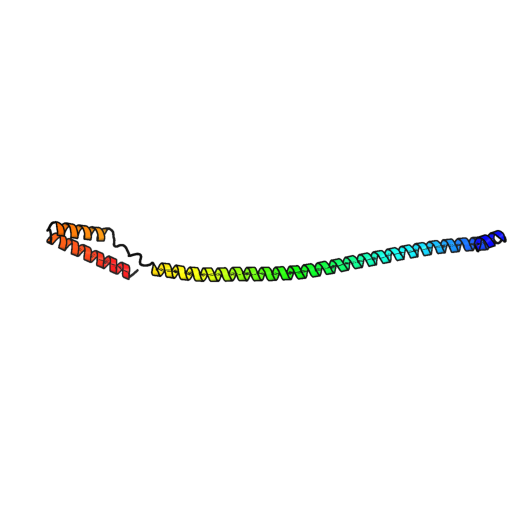1
ATOM 959 N N . VAL A 1 116 ? -36.607 11.404 64.252 1.00 89.19 116 VAL A N 1
ATOM 960 C CA . VAL A 1 116 ? -37.555 12.028 65.188 1.00 89.19 116 VAL A CA 1
ATOM 961 C C . VAL A 1 116 ? -38.232 10.966 66.055 1.00 89.19 116 VAL A C 1
ATOM 963 O O . VAL A 1 116 ? -38.277 11.134 67.271 1.00 89.19 116 VAL A O 1
ATOM 966 N N . GLN A 1 117 ? -38.665 9.842 65.472 1.00 90.31 117 GLN A N 1
ATOM 967 C CA . GLN A 1 117 ? -39.206 8.692 66.205 1.00 90.31 117 GLN A CA 1
ATOM 968 C C . GLN A 1 117 ? -38.232 8.210 67.292 1.00 90.31 117 GLN A C 1
ATOM 970 O O . GLN A 1 117 ? -38.624 8.059 68.449 1.00 90.31 117 GLN A O 1
ATOM 975 N N . GLU A 1 118 ? -36.961 7.994 66.942 1.00 90.44 118 GLU A N 1
ATOM 976 C CA . GLU A 1 118 ? -35.937 7.524 67.882 1.00 90.44 118 GLU A CA 1
ATOM 977 C C . GLU A 1 118 ? -35.682 8.540 69.005 1.00 90.44 118 GLU A C 1
ATOM 979 O O . GLU A 1 118 ? -35.536 8.182 70.174 1.00 90.44 118 GLU A O 1
ATOM 984 N N . THR A 1 119 ? -35.679 9.827 68.656 1.00 90.75 119 THR A N 1
ATOM 985 C CA . THR A 1 119 ? -35.478 10.923 69.607 1.00 90.75 119 THR A CA 1
ATOM 986 C C . THR A 1 119 ? -36.650 11.033 70.589 1.00 90.75 119 THR A C 1
ATOM 988 O O . THR A 1 119 ? -36.428 11.165 71.791 1.00 90.75 119 THR A O 1
ATOM 991 N N . LEU A 1 120 ? -37.894 10.917 70.111 1.00 88.19 120 LEU A N 1
ATOM 992 C CA . LEU A 1 120 ? -39.104 10.922 70.942 1.00 88.19 120 LEU A CA 1
ATOM 993 C C . LEU A 1 120 ? -39.175 9.697 71.864 1.00 88.19 120 LEU A C 1
ATOM 995 O O . LEU A 1 120 ? -39.553 9.830 73.028 1.00 88.19 120 LEU A O 1
ATOM 999 N N . ALA A 1 121 ? -38.747 8.528 71.378 1.00 88.06 121 ALA A N 1
ATOM 1000 C CA . ALA A 1 121 ? -38.642 7.315 72.185 1.00 88.06 121 ALA A CA 1
ATOM 1001 C C . ALA A 1 121 ? -37.595 7.464 73.304 1.00 88.06 121 ALA A C 1
ATOM 1003 O O . ALA A 1 121 ? -37.884 7.149 74.456 1.00 88.06 121 ALA A O 1
ATOM 1004 N N . LYS A 1 122 ? -36.414 8.024 72.996 1.00 90.88 122 LYS A N 1
ATOM 1005 C CA . LYS A 1 122 ? -35.366 8.336 73.988 1.00 90.88 122 LYS A CA 1
ATOM 1006 C C . LYS A 1 122 ? -35.819 9.360 75.035 1.00 90.88 122 LYS A C 1
ATOM 1008 O O . LYS A 1 122 ? -35.375 9.301 76.174 1.00 90.88 122 LYS A O 1
ATOM 1013 N N . GLN A 1 123 ? -36.712 10.277 74.663 1.00 90.00 123 GLN A N 1
ATOM 1014 C CA . GLN A 1 123 ? -37.313 11.268 75.565 1.00 90.00 123 GLN A CA 1
ATOM 1015 C C . GLN A 1 123 ? -38.500 10.721 76.385 1.00 90.00 123 GLN A C 1
ATOM 1017 O O . GLN A 1 123 ? -39.111 11.479 77.134 1.00 90.00 123 GLN A O 1
ATOM 1022 N N . GLY A 1 124 ? -38.863 9.439 76.240 1.00 84.94 124 GLY A N 1
ATOM 1023 C CA . GLY A 1 124 ? -39.980 8.815 76.962 1.00 84.94 124 GLY A CA 1
ATOM 1024 C C . GLY A 1 124 ? -41.374 9.212 76.458 1.00 84.94 124 GLY A C 1
ATOM 1025 O O . GLY A 1 124 ? -42.380 8.859 77.073 1.00 84.94 124 GLY A O 1
ATOM 1026 N N . LYS A 1 125 ? -41.467 9.924 75.327 1.00 88.94 125 LYS A N 1
ATOM 1027 C CA . LYS A 1 125 ? -42.734 10.348 74.708 1.00 88.94 125 LYS A CA 1
ATOM 1028 C C . LYS A 1 125 ? -43.268 9.256 73.784 1.00 88.94 125 LYS A C 1
ATOM 1030 O O . LYS A 1 125 ? -43.270 9.390 72.561 1.00 88.94 125 LYS A O 1
ATOM 1035 N N . TYR A 1 126 ? -43.708 8.148 74.372 1.00 86.50 126 TYR A N 1
ATOM 1036 C CA . TYR A 1 126 ? -44.077 6.946 73.617 1.00 86.50 126 TYR A CA 1
ATOM 1037 C C . TYR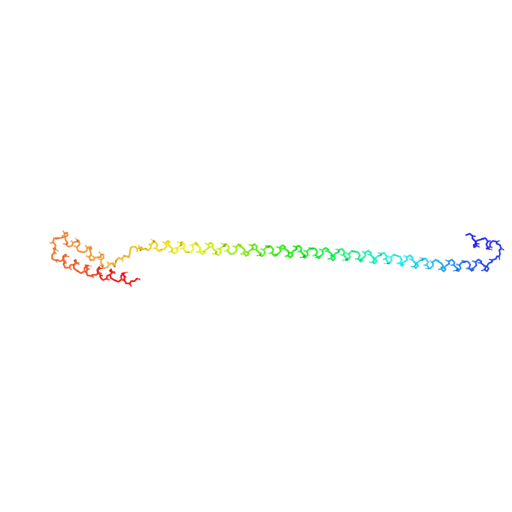 A 1 126 ? -45.298 7.129 72.705 1.00 86.50 126 TYR A C 1
ATOM 1039 O O . TYR A 1 126 ? -45.334 6.550 71.623 1.00 86.50 126 TYR A O 1
ATOM 1047 N N . VAL A 1 127 ? -46.268 7.961 73.096 1.00 88.38 127 VAL A N 1
ATOM 1048 C CA . VAL A 1 127 ? -47.470 8.235 72.285 1.00 88.38 127 VAL A CA 1
ATOM 1049 C C . VAL A 1 127 ? -47.102 8.991 71.002 1.00 88.38 127 VAL A C 1
ATOM 1051 O O . VAL A 1 127 ? -47.475 8.574 69.906 1.00 88.38 127 VAL A O 1
ATOM 1054 N N . ASP A 1 128 ? -46.285 10.040 71.118 1.00 82.81 128 ASP A N 1
ATOM 1055 C CA . ASP A 1 128 ? -45.815 10.831 69.973 1.00 82.81 128 ASP A CA 1
ATOM 1056 C C . ASP A 1 128 ? -44.845 10.035 69.087 1.00 82.81 128 ASP A C 1
ATOM 1058 O O . ASP A 1 128 ? -44.866 10.144 67.856 1.00 82.81 128 ASP A O 1
ATOM 1062 N N . ALA A 1 129 ? -44.012 9.187 69.702 1.00 87.81 129 ALA A N 1
ATOM 1063 C CA . ALA A 1 129 ? -43.140 8.265 68.984 1.00 87.81 129 ALA A CA 1
ATOM 1064 C C . ALA A 1 129 ? -43.953 7.245 68.170 1.00 87.81 129 ALA A C 1
ATOM 1066 O O . ALA A 1 129 ? -43.627 6.997 67.010 1.00 87.81 129 ALA A O 1
ATOM 1067 N N . GLN A 1 130 ? -45.038 6.701 68.733 1.00 88.25 130 GLN A N 1
ATOM 1068 C CA . GLN A 1 130 ? -45.930 5.771 68.038 1.00 88.25 130 GLN A CA 1
ATOM 1069 C C . GLN A 1 130 ? -46.670 6.451 66.876 1.00 88.25 130 GLN A C 1
ATOM 1071 O O . GLN A 1 130 ? -46.770 5.875 65.793 1.00 88.25 130 GLN A O 1
ATOM 1076 N N . ALA A 1 131 ? -47.129 7.693 67.054 1.00 89.25 131 ALA A N 1
ATOM 1077 C CA . ALA A 1 131 ? -47.747 8.469 65.978 1.00 89.25 131 ALA A CA 1
ATOM 1078 C C . ALA A 1 131 ? -46.757 8.768 64.836 1.00 89.25 131 ALA A C 1
ATOM 1080 O O . ALA A 1 131 ? -47.107 8.675 63.658 1.00 89.25 131 ALA A O 1
ATOM 1081 N N . THR A 1 132 ? -45.504 9.085 65.174 1.00 88.12 132 THR A N 1
ATOM 1082 C CA . THR A 1 132 ? -44.437 9.346 64.192 1.00 88.12 132 THR A CA 1
ATOM 1083 C C . THR A 1 132 ? -43.997 8.069 63.476 1.00 88.12 132 THR A C 1
ATOM 1085 O O . THR A 1 132 ? -43.766 8.095 62.269 1.00 88.12 132 THR A O 1
ATOM 1088 N N . LYS A 1 133 ? -43.968 6.934 64.186 1.00 91.69 133 LYS A N 1
ATOM 1089 C CA . LYS A 1 133 ? -43.740 5.607 63.606 1.00 91.69 133 LYS A CA 1
ATOM 1090 C C . LYS A 1 133 ? -44.793 5.282 62.548 1.00 91.69 133 LYS A C 1
ATOM 1092 O O . LYS A 1 133 ? -44.426 4.890 61.451 1.00 91.69 133 LYS A O 1
ATOM 1097 N N . LEU A 1 134 ? -46.077 5.491 62.847 1.00 90.69 134 LEU A N 1
ATOM 1098 C CA . LEU A 1 134 ? -47.161 5.172 61.913 1.00 90.69 134 LEU A CA 1
ATOM 1099 C C . LEU A 1 134 ? -47.032 5.958 60.596 1.00 90.69 134 LEU A C 1
ATOM 1101 O O . LEU A 1 134 ? -47.203 5.397 59.518 1.00 90.69 134 LEU A O 1
ATOM 1105 N N . LYS A 1 135 ? -46.671 7.245 60.690 1.00 88.06 135 LYS A N 1
ATOM 1106 C CA . LYS A 1 135 ? -46.409 8.108 59.527 1.00 88.06 135 LYS A CA 1
ATOM 1107 C C . LYS A 1 135 ? -45.177 7.659 58.738 1.00 88.06 135 LYS A C 1
ATOM 1109 O O . LYS A 1 135 ? -45.220 7.632 57.512 1.00 88.06 135 LYS A O 1
ATOM 1114 N N . ALA A 1 136 ? -44.097 7.288 59.429 1.00 89.88 136 ALA A N 1
ATOM 1115 C CA . ALA A 1 136 ? -42.893 6.761 58.792 1.00 89.88 136 ALA A CA 1
ATOM 1116 C C . ALA A 1 136 ? -43.168 5.427 58.077 1.00 89.88 136 ALA A C 1
ATOM 1118 O O . ALA A 1 136 ? -42.755 5.254 56.939 1.00 89.88 136 ALA A O 1
ATOM 1119 N N . ASP A 1 137 ? -43.910 4.515 58.708 1.00 90.00 137 ASP A N 1
ATOM 1120 C CA . ASP A 1 137 ? -44.238 3.203 58.143 1.00 90.00 137 ASP A CA 1
ATOM 1121 C C . ASP A 1 137 ? -45.139 3.335 56.893 1.00 90.00 137 ASP A C 1
ATOM 1123 O O . ASP A 1 137 ? -44.949 2.610 55.918 1.00 90.00 137 ASP A O 1
ATOM 1127 N N . GLN A 1 138 ? -46.075 4.297 56.875 1.00 89.44 138 GLN A N 1
ATOM 1128 C CA . GLN A 1 138 ? -46.893 4.613 55.693 1.00 89.44 138 GLN A CA 1
ATOM 1129 C C . GLN A 1 138 ? -46.059 5.167 54.531 1.00 89.44 138 GLN A C 1
ATOM 1131 O O . GLN A 1 138 ? -46.224 4.728 53.392 1.00 89.44 138 GLN A O 1
ATOM 1136 N N . LEU A 1 139 ? -45.155 6.111 54.814 1.00 87.62 139 LEU A N 1
ATOM 1137 C CA . LEU A 1 139 ? -44.275 6.694 53.801 1.00 87.62 139 LEU A CA 1
ATOM 1138 C C . LEU A 1 139 ? -43.287 5.651 53.260 1.00 87.62 139 LEU A C 1
ATOM 1140 O O . LEU A 1 139 ? -43.059 5.585 52.058 1.00 87.62 139 LEU A O 1
ATOM 1144 N N . GLU A 1 140 ? -42.767 4.779 54.123 1.00 86.31 140 GLU A N 1
ATOM 1145 C CA . GLU A 1 140 ? -41.898 3.672 53.727 1.00 86.31 140 GLU A CA 1
ATOM 1146 C C . GLU A 1 140 ? -42.620 2.669 52.823 1.00 86.31 140 GLU A C 1
ATOM 1148 O O . GLU A 1 140 ? -42.054 2.231 51.826 1.00 86.31 140 GLU A O 1
ATOM 1153 N N . ALA A 1 141 ? -43.867 2.312 53.144 1.00 86.12 141 ALA A N 1
ATOM 1154 C CA . ALA A 1 141 ? -44.667 1.421 52.308 1.00 86.12 141 ALA A CA 1
ATOM 1155 C C . ALA A 1 141 ? -44.949 2.035 50.928 1.00 86.12 141 ALA A C 1
ATOM 1157 O O . ALA A 1 141 ? -44.857 1.339 49.919 1.00 86.12 141 ALA A O 1
ATOM 1158 N N . TRP A 1 142 ? -45.237 3.339 50.874 1.00 85.50 142 TRP A N 1
ATOM 1159 C CA . TRP A 1 142 ? -45.443 4.056 49.615 1.00 85.50 142 TRP A CA 1
ATOM 1160 C C . TRP A 1 142 ? -44.160 4.145 48.779 1.00 85.50 142 TRP A C 1
ATOM 1162 O O . TRP A 1 142 ? -44.184 3.842 47.587 1.00 85.50 142 TRP A O 1
ATOM 1172 N N . GLU A 1 143 ? -43.028 4.497 49.397 1.00 83.88 143 GLU A N 1
ATOM 1173 C CA . GLU A 1 143 ? -41.734 4.564 48.708 1.00 83.88 143 GLU A CA 1
ATOM 1174 C C . GLU A 1 143 ? -41.298 3.189 48.197 1.00 83.88 143 GLU A C 1
ATOM 1176 O O . GLU A 1 143 ? -40.848 3.097 47.059 1.00 83.88 143 GLU A O 1
ATOM 1181 N N . LYS A 1 144 ? -41.500 2.116 48.976 1.00 81.56 144 LYS A N 1
ATOM 1182 C CA . LYS A 1 144 ? -41.231 0.732 48.545 1.00 81.56 144 LYS A CA 1
ATOM 1183 C C . LYS A 1 144 ? -42.116 0.296 47.381 1.00 81.56 144 LYS A C 1
ATOM 1185 O O . LYS A 1 144 ? -41.602 -0.268 46.426 1.00 81.56 144 LYS A O 1
ATOM 1190 N N . ALA A 1 145 ? -43.415 0.587 47.434 1.00 81.81 145 ALA A N 1
ATOM 1191 C CA . ALA A 1 145 ? -44.339 0.234 46.358 1.00 81.81 145 ALA A CA 1
ATOM 1192 C C . ALA A 1 145 ? -44.040 0.997 45.059 1.00 81.81 145 ALA A C 1
ATOM 1194 O O . ALA A 1 145 ? -44.193 0.452 43.971 1.00 81.81 145 ALA A O 1
ATOM 1195 N N . LYS A 1 146 ? -43.598 2.257 45.161 1.00 79.19 146 LYS A N 1
ATOM 1196 C CA . LYS A 1 146 ? -43.147 3.034 44.002 1.00 79.19 146 LYS A CA 1
ATOM 1197 C C . LYS A 1 146 ? -41.871 2.445 43.399 1.00 79.19 146 LYS A C 1
ATOM 1199 O O . LYS A 1 146 ? -41.783 2.305 42.190 1.00 79.19 146 LYS A O 1
ATOM 1204 N N . ILE A 1 147 ? -40.925 2.089 44.261 1.00 75.06 147 ILE A N 1
ATOM 1205 C CA . ILE A 1 147 ? -39.650 1.459 43.913 1.00 75.06 147 ILE A CA 1
ATOM 1206 C C . ILE A 1 147 ? -39.831 0.105 43.214 1.00 75.06 147 ILE A C 1
ATOM 1208 O O . ILE A 1 147 ? -39.046 -0.225 42.337 1.00 75.06 147 ILE A O 1
ATOM 1212 N N . GLU A 1 148 ? -40.815 -0.689 43.632 1.00 70.38 148 GLU A N 1
ATOM 1213 C CA . GLU A 1 148 ? -41.082 -2.027 43.086 1.00 70.38 148 GLU A CA 1
ATOM 1214 C C . GLU A 1 148 ? -41.828 -1.980 41.740 1.00 70.38 148 GLU A C 1
ATOM 1216 O O . GLU A 1 148 ? -41.767 -2.932 40.967 1.00 70.38 148 GLU A O 1
ATOM 1221 N N . ASN A 1 149 ? -42.510 -0.866 41.452 1.00 63.91 149 ASN A N 1
ATOM 1222 C CA . ASN A 1 149 ? -43.222 -0.616 40.194 1.00 63.91 149 ASN A CA 1
ATOM 1223 C C . ASN A 1 149 ? -42.393 0.148 39.138 1.00 63.91 149 ASN A C 1
ATOM 1225 O O . ASN A 1 149 ? -42.900 0.358 38.034 1.00 63.91 149 ASN A O 1
ATOM 1229 N N . GLU A 1 150 ? -41.176 0.593 39.466 1.00 53.22 150 GLU A N 1
ATOM 1230 C CA . GLU A 1 150 ? -40.214 1.252 38.556 1.00 53.22 150 GLU A CA 1
ATOM 1231 C C . GLU A 1 150 ? -39.126 0.272 38.092 1.00 53.22 150 GLU A C 1
ATOM 1233 O O . GLU A 1 150 ? -38.791 0.315 36.885 1.00 53.22 150 GLU A O 1
#

pLDDT: mean 89.68, std 10.01, range [53.22, 98.38]

Radius of gyration: 56.06 Å; Cα contacts (8 Å, |Δi|>4): 40; chains: 1; bounding box: 98×21×147 Å

Secondary structure (DSSP, 8-state):
-HHHHHHHTT-HHHHHHHHHHHHHHHHHHHHHHHHHHHHHHHHHHHHHHHHHHHHHHHHHHHHHHHHHHHHHHHHHHHHHHHHHHHHHHHHHHHHHHHH--------HHHHHHHHHHHHHHHTT-HHHHHHHHHHHHHHHHHHHHHHH--

Organism: Diacronema lutheri (NCBI:txid2081491)

Sequence (150 aa):
DYRKRREAAGDYPTAASVKEVYAAMQVEEEARLHDAVASRQEAERSGVEEAHMMEAMEFNSAWSRNMADFERQAQDIDEQTRQRHAIEFVRFQEEIRQRAPMRQKFSRELLNLRRVQETLAKQGKYVDAQATKLKADQLEAWEKAKIENE